Protein AF-A0A6N1XHK0-F1 (afdb_monomer_lite)

Foldseek 3Di:
DLVQLVVLLVVLLVVQQVVLVVVDDVLNVQCVVPVLVSSLVSCVVVVVVRVPSNVSSVVSVVVNVVVVCCCVVCVVVVVVVVVVVPD

Structure (mmCIF, N/CA/C/O backbone):
data_AF-A0A6N1XHK0-F1
#
_entry.id   AF-A0A6N1XHK0-F1
#
loop_
_atom_site.group_PDB
_atom_site.id
_atom_site.type_symbol
_atom_site.label_atom_id
_atom_site.label_alt_id
_atom_site.label_comp_id
_atom_site.label_asym_id
_atom_site.label_entity_id
_atom_site.label_seq_id
_atom_site.pdbx_PDB_ins_code
_atom_site.Cartn_x
_atom_site.Cartn_y
_atom_site.Cartn_z
_atom_site.occupancy
_atom_site.B_iso_or_equiv
_atom_site.auth_seq_id
_atom_site.auth_comp_id
_atom_site.auth_asym_id
_atom_site.auth_atom_id
_atom_site.pdbx_PDB_model_num
ATOM 1 N N . MET A 1 1 ? 13.418 -2.807 -3.493 1.00 53.47 1 MET A N 1
ATOM 2 C CA . MET A 1 1 ? 12.214 -1.951 -3.360 1.00 53.47 1 MET A CA 1
ATOM 3 C C . MET A 1 1 ? 10.916 -2.740 -3.440 1.00 53.47 1 MET A C 1
ATOM 5 O O . MET A 1 1 ? 10.102 -2.566 -2.550 1.00 53.47 1 MET A O 1
ATOM 9 N N . VAL A 1 2 ? 10.738 -3.645 -4.411 1.00 58.59 2 VAL A N 1
ATOM 10 C CA . VAL A 1 2 ? 9.541 -4.512 -4.491 1.00 58.59 2 VAL A CA 1
ATOM 11 C C . VAL A 1 2 ? 9.355 -5.384 -3.241 1.00 58.59 2 VAL A C 1
ATOM 13 O O . VAL A 1 2 ? 8.249 -5.466 -2.728 1.00 58.59 2 VAL A O 1
ATOM 16 N N . SER A 1 3 ? 10.429 -5.954 -2.684 1.00 69.69 3 SER A N 1
ATOM 17 C CA . SER A 1 3 ? 10.372 -6.719 -1.426 1.00 69.69 3 SER A CA 1
ATOM 18 C C . SER A 1 3 ? 9.925 -5.877 -0.226 1.00 69.69 3 SER A C 1
ATOM 20 O O . SER A 1 3 ? 9.089 -6.307 0.558 1.00 69.69 3 SER A O 1
ATOM 22 N N . VAL A 1 4 ? 10.437 -4.649 -0.113 1.00 69.31 4 VAL A N 1
ATOM 23 C CA . VAL A 1 4 ? 10.088 -3.704 0.960 1.00 69.31 4 VAL A CA 1
ATOM 24 C C . VAL A 1 4 ? 8.655 -3.186 0.796 1.00 69.31 4 VAL A C 1
ATOM 26 O O . VAL A 1 4 ? 7.902 -3.151 1.763 1.00 69.31 4 VAL A O 1
ATOM 29 N N . GLY A 1 5 ? 8.250 -2.833 -0.428 1.00 63.19 5 GLY A N 1
ATOM 30 C CA . GLY A 1 5 ? 6.884 -2.407 -0.745 1.00 63.19 5 GLY A CA 1
ATOM 31 C C . GLY A 1 5 ? 5.862 -3.528 -0.543 1.00 63.19 5 GLY A C 1
ATOM 32 O O . GLY A 1 5 ? 4.823 -3.306 0.070 1.00 63.19 5 GLY A O 1
ATOM 33 N N . GLY A 1 6 ? 6.191 -4.751 -0.968 1.00 68.94 6 GLY A N 1
ATOM 34 C CA . GLY A 1 6 ? 5.379 -5.947 -0.737 1.00 68.94 6 GLY A CA 1
ATOM 35 C C . GLY A 1 6 ? 5.242 -6.287 0.748 1.00 68.94 6 GLY A C 1
ATOM 36 O O . GLY A 1 6 ? 4.138 -6.563 1.209 1.00 68.94 6 GLY A O 1
ATOM 37 N N . ALA A 1 7 ? 6.327 -6.183 1.522 1.00 71.94 7 ALA A N 1
ATOM 38 C CA . ALA A 1 7 ? 6.284 -6.365 2.972 1.00 71.94 7 ALA A CA 1
ATOM 39 C C . ALA A 1 7 ? 5.418 -5.298 3.666 1.00 71.94 7 ALA A C 1
ATOM 41 O O . ALA A 1 7 ? 4.633 -5.634 4.549 1.00 71.94 7 ALA A O 1
ATOM 42 N N . LEU A 1 8 ? 5.500 -4.029 3.248 1.00 60.19 8 LEU A N 1
ATOM 43 C CA . LEU A 1 8 ? 4.658 -2.949 3.782 1.00 60.19 8 LEU A CA 1
ATOM 44 C C . LEU A 1 8 ? 3.171 -3.140 3.449 1.00 60.19 8 LEU A C 1
ATOM 46 O O . LEU A 1 8 ? 2.325 -2.885 4.307 1.00 60.19 8 LEU A O 1
ATOM 50 N N . LEU A 1 9 ? 2.854 -3.628 2.245 1.00 70.12 9 LEU A N 1
ATOM 51 C CA . LEU A 1 9 ? 1.488 -3.997 1.866 1.00 70.12 9 LEU A CA 1
ATOM 52 C C . LEU A 1 9 ? 0.971 -5.162 2.714 1.00 70.12 9 LEU A C 1
ATOM 54 O O . LEU A 1 9 ? -0.135 -5.074 3.235 1.00 70.12 9 LEU A O 1
ATOM 58 N N . LEU A 1 10 ? 1.776 -6.210 2.914 1.00 73.75 10 LEU A N 1
ATOM 59 C CA . LEU A 1 10 ? 1.419 -7.356 3.757 1.00 73.75 10 LEU A CA 1
ATOM 60 C C . LEU A 1 10 ? 1.191 -6.955 5.217 1.00 73.75 10 LEU A C 1
ATOM 62 O O . LEU A 1 10 ? 0.166 -7.309 5.792 1.00 73.75 10 LEU A O 1
ATOM 66 N N . VAL A 1 11 ? 2.101 -6.180 5.811 1.00 73.69 11 VAL A N 1
ATOM 67 C CA . VAL A 1 11 ? 1.971 -5.705 7.199 1.00 73.69 11 VAL A CA 1
ATOM 68 C C . VAL A 1 11 ? 0.736 -4.817 7.360 1.00 73.69 11 VAL A C 1
ATOM 70 O O . VAL A 1 11 ? -0.037 -4.998 8.301 1.00 73.69 11 VAL A O 1
ATOM 73 N N . GLY A 1 12 ? 0.505 -3.894 6.424 1.00 65.44 12 GLY A N 1
ATOM 74 C CA . GLY A 1 12 ? -0.683 -3.045 6.440 1.00 65.44 12 GLY A CA 1
ATOM 75 C C . GLY A 1 12 ? -1.983 -3.830 6.236 1.00 65.44 12 GLY A C 1
ATOM 76 O O . GLY A 1 12 ? -2.978 -3.543 6.901 1.00 65.44 12 GLY A O 1
ATOM 77 N N . TYR A 1 13 ? -1.974 -4.859 5.386 1.00 68.50 13 TYR A N 1
ATOM 78 C CA . TYR A 1 13 ? -3.110 -5.753 5.146 1.00 68.50 13 TYR A CA 1
ATOM 79 C C . TYR A 1 13 ? -3.449 -6.600 6.381 1.00 68.50 13 TYR A C 1
ATOM 81 O O . TYR A 1 13 ? -4.599 -6.630 6.814 1.00 68.50 13 TYR A O 1
ATOM 89 N N . VAL A 1 14 ? -2.446 -7.208 7.021 1.00 76.00 14 VAL A N 1
ATOM 90 C CA . VAL A 1 14 ? -2.624 -7.980 8.263 1.00 76.00 14 VAL A CA 1
ATOM 91 C C . VAL A 1 14 ? -3.089 -7.090 9.418 1.00 76.00 14 VAL A C 1
ATOM 93 O O . VAL A 1 14 ? -3.865 -7.541 10.252 1.00 76.00 14 VAL A O 1
ATOM 96 N N . GLY A 1 15 ? -2.675 -5.821 9.468 1.00 66.94 15 GLY A N 1
ATOM 97 C CA . GLY A 1 15 ? -3.157 -4.873 10.478 1.00 66.94 15 GLY A CA 1
ATOM 98 C C . GLY A 1 15 ? -4.591 -4.380 10.246 1.00 66.94 15 GLY A C 1
ATOM 99 O O . GLY A 1 15 ? -5.286 -4.042 11.201 1.00 66.94 15 GLY A O 1
ATOM 100 N N . THR A 1 16 ? -5.052 -4.334 8.994 1.00 66.06 16 THR A N 1
ATOM 101 C CA . THR A 1 16 ? -6.373 -3.786 8.626 1.00 66.06 16 THR A CA 1
ATOM 102 C C . THR A 1 16 ? -7.461 -4.847 8.511 1.00 66.06 16 THR A C 1
ATOM 104 O O . THR A 1 16 ? -8.617 -4.547 8.795 1.00 66.06 16 THR A O 1
ATOM 107 N N . LEU A 1 17 ? -7.122 -6.090 8.163 1.00 69.50 17 LEU A N 1
ATOM 108 C CA . LEU A 1 17 ? -8.081 -7.194 8.048 1.00 69.50 17 LEU A CA 1
ATOM 109 C C . LEU A 1 17 ? -8.822 -7.525 9.363 1.00 69.50 17 LEU A C 1
ATOM 111 O O . LEU A 1 17 ? -10.054 -7.540 9.338 1.00 69.50 17 LEU A O 1
ATOM 115 N N . PRO A 1 18 ? -8.143 -7.757 10.507 1.00 67.56 18 PRO A N 1
ATOM 116 C CA . PRO A 1 18 ? -8.808 -8.051 11.780 1.00 67.56 18 PRO A CA 1
ATOM 117 C C . PRO A 1 18 ? -9.627 -6.861 12.291 1.00 67.56 18 PRO A C 1
ATOM 119 O O . PRO A 1 18 ? -10.654 -7.042 12.937 1.00 67.56 18 PRO A O 1
ATOM 122 N N . ALA A 1 19 ? -9.192 -5.641 11.969 1.00 67.38 19 ALA A N 1
ATOM 123 C CA . ALA A 1 19 ? -9.891 -4.413 12.327 1.00 67.38 19 ALA A CA 1
ATOM 124 C C . ALA A 1 19 ? -11.156 -4.186 11.485 1.00 67.38 19 ALA A C 1
ATOM 126 O O . ALA A 1 19 ? -12.195 -3.787 11.997 1.00 67.38 19 ALA A O 1
ATOM 127 N N . ALA A 1 20 ? -11.111 -4.471 10.186 1.00 62.09 20 ALA A N 1
ATOM 128 C CA . ALA A 1 20 ? -12.290 -4.378 9.332 1.00 62.09 20 ALA A CA 1
ATOM 129 C C . ALA A 1 20 ? -13.334 -5.458 9.676 1.00 62.09 20 ALA A C 1
ATOM 131 O O . ALA A 1 20 ? -14.533 -5.203 9.565 1.00 62.09 20 ALA A O 1
ATOM 132 N N . LEU A 1 21 ? -12.880 -6.621 10.156 1.00 67.94 21 LEU A N 1
ATOM 133 C CA . LEU A 1 21 ? -13.717 -7.676 10.734 1.00 67.94 21 LEU A CA 1
ATOM 134 C C . LEU A 1 21 ? -14.469 -7.229 11.991 1.00 67.94 21 LEU A C 1
ATOM 136 O O . LEU A 1 21 ? -15.654 -7.528 12.131 1.00 67.94 21 LEU A O 1
ATOM 140 N N . SER A 1 22 ? -13.805 -6.500 12.892 1.00 68.44 22 SER A N 1
ATOM 141 C CA . SER A 1 22 ? -14.411 -6.039 14.147 1.00 68.44 22 SER A CA 1
ATOM 142 C C . SER A 1 22 ? -15.381 -4.863 13.969 1.00 68.44 22 SER A C 1
ATOM 144 O O . SER A 1 22 ? -16.242 -4.655 14.819 1.00 68.44 22 SER A O 1
ATOM 146 N N . PHE A 1 23 ? -15.308 -4.141 12.845 1.00 63.72 23 PHE A N 1
ATOM 147 C CA . PHE A 1 23 ? -16.196 -3.018 12.502 1.00 63.72 23 PHE A CA 1
ATOM 148 C C . PHE A 1 23 ? -17.455 -3.411 11.690 1.00 63.72 23 PHE A C 1
ATOM 150 O O . PHE A 1 23 ? -18.217 -2.538 11.266 1.00 63.72 23 PHE A O 1
ATOM 157 N N . GLY A 1 24 ? -17.710 -4.710 11.486 1.00 65.81 24 GLY A N 1
ATOM 158 C CA . GLY A 1 24 ? -18.948 -5.234 10.894 1.00 65.81 24 GLY A CA 1
ATOM 159 C C . GLY A 1 24 ? -18.948 -5.402 9.363 1.00 65.81 24 GLY A C 1
ATOM 160 O O . GLY A 1 24 ? -18.088 -4.900 8.638 1.00 65.81 24 GLY A O 1
ATOM 161 N N . TRP A 1 25 ? -19.966 -6.113 8.852 1.00 59.44 25 TRP A N 1
ATOM 162 C CA . TRP A 1 25 ? -20.080 -6.595 7.456 1.00 59.44 25 TRP A CA 1
ATOM 163 C C . TRP A 1 25 ? -19.834 -5.520 6.381 1.00 59.44 25 TRP A C 1
ATOM 165 O O . TRP A 1 25 ? -19.238 -5.795 5.341 1.00 59.44 25 TRP A O 1
ATOM 175 N N . ARG A 1 26 ? -20.246 -4.272 6.635 1.00 62.59 26 ARG A N 1
ATOM 176 C CA . ARG A 1 26 ? -20.191 -3.182 5.646 1.00 62.59 26 ARG A CA 1
ATOM 177 C C . ARG A 1 26 ? -18.773 -2.644 5.414 1.00 62.59 26 ARG A C 1
ATOM 179 O O . ARG A 1 26 ? -18.540 -1.998 4.396 1.00 62.59 26 ARG A O 1
ATOM 186 N N . SER A 1 27 ? -17.847 -2.936 6.327 1.00 60.88 27 SER A N 1
ATOM 187 C CA . SER A 1 27 ? -16.437 -2.543 6.243 1.00 60.88 27 SER A CA 1
ATOM 188 C C . SER A 1 27 ? -15.548 -3.657 5.689 1.00 60.88 27 SER A C 1
ATOM 190 O O . SER A 1 27 ? -14.604 -3.362 4.960 1.00 60.88 27 SER A O 1
ATOM 192 N N . TRP A 1 28 ? -15.850 -4.930 5.971 1.00 62.62 28 TRP A N 1
ATOM 193 C CA . TRP A 1 28 ? -14.988 -6.035 5.534 1.00 62.62 28 TRP A CA 1
ATOM 194 C C . TRP A 1 28 ? -15.215 -6.478 4.080 1.00 62.62 28 TRP A C 1
ATOM 196 O O . TRP A 1 28 ? -14.264 -6.848 3.398 1.00 62.62 28 TRP A O 1
ATOM 206 N N . VAL A 1 29 ? -16.438 -6.354 3.554 1.00 66.25 29 VAL A N 1
ATOM 207 C CA . VAL A 1 29 ? -16.770 -6.695 2.153 1.00 66.25 29 VAL A CA 1
ATOM 208 C C . VAL A 1 29 ? -15.901 -5.951 1.119 1.00 66.25 29 VAL A C 1
ATOM 210 O O . VAL A 1 29 ? -15.299 -6.616 0.274 1.00 66.25 29 VAL A O 1
ATOM 213 N N . PRO A 1 30 ? -15.757 -4.611 1.160 1.00 62.22 30 PRO A N 1
ATOM 214 C CA . PRO A 1 30 ? -14.883 -3.906 0.218 1.00 62.22 30 PRO A CA 1
ATOM 215 C C . PRO A 1 30 ? -13.388 -4.218 0.414 1.00 62.22 30 PRO A C 1
ATOM 217 O O . PRO A 1 30 ? -12.634 -4.182 -0.557 1.00 62.22 30 PRO A O 1
ATOM 220 N N . VAL A 1 31 ? -12.956 -4.567 1.634 1.00 61.16 31 VAL A N 1
ATOM 221 C CA . VAL A 1 31 ? -11.580 -5.019 1.933 1.00 61.16 31 VAL A CA 1
ATOM 222 C C . VAL A 1 31 ? -11.270 -6.366 1.274 1.00 61.16 31 VAL A C 1
ATOM 224 O O . VAL A 1 31 ? -10.157 -6.566 0.789 1.00 61.16 31 VAL A O 1
ATOM 227 N N . LEU A 1 32 ? -12.254 -7.263 1.218 1.00 63.12 32 LEU A N 1
ATOM 228 C CA . LEU A 1 32 ? -12.131 -8.580 0.592 1.00 63.12 32 LEU A CA 1
ATOM 229 C C . LEU A 1 32 ? -12.250 -8.518 -0.937 1.00 63.12 32 LEU A C 1
ATOM 231 O O . LEU A 1 32 ? -11.505 -9.197 -1.638 1.00 63.12 32 LEU A O 1
ATOM 235 N N . LEU A 1 33 ? -13.161 -7.686 -1.453 1.00 65.31 33 LEU A N 1
ATOM 236 C CA . LEU A 1 33 ? -13.392 -7.531 -2.894 1.00 65.31 33 LEU A CA 1
ATOM 237 C C . LEU A 1 33 ? -12.252 -6.804 -3.607 1.00 65.31 33 LEU A C 1
ATOM 239 O O . LEU A 1 33 ? -11.953 -7.117 -4.757 1.00 65.31 33 LEU A O 1
ATOM 243 N N . VAL A 1 34 ? -11.627 -5.826 -2.946 1.00 71.50 34 VAL A N 1
ATOM 244 C CA . VAL A 1 34 ? -10.537 -5.046 -3.536 1.00 71.50 34 VAL A CA 1
ATOM 245 C C . VAL A 1 34 ? -9.347 -5.039 -2.574 1.00 71.50 34 VAL A C 1
ATOM 247 O O . VAL A 1 34 ? -9.204 -4.104 -1.785 1.00 71.50 34 VAL A O 1
ATOM 250 N N . PRO A 1 35 ? -8.463 -6.054 -2.635 1.00 61.69 35 PRO A N 1
ATOM 251 C CA . PRO A 1 35 ? -7.450 -6.309 -1.60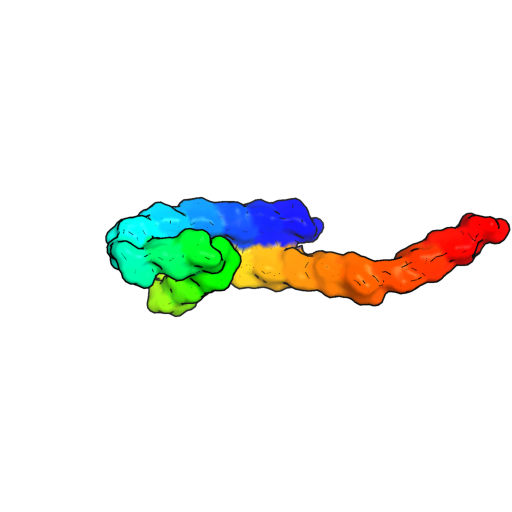5 1.00 61.69 35 PRO A CA 1
ATOM 252 C C . PRO A 1 35 ? -6.424 -5.187 -1.415 1.00 61.69 35 PRO A C 1
ATOM 254 O O . PRO A 1 35 ? -5.733 -5.157 -0.404 1.00 61.69 35 PRO A O 1
ATOM 257 N N . VAL A 1 36 ? -6.331 -4.244 -2.355 1.00 66.38 36 VAL A N 1
ATOM 258 C CA . VAL A 1 36 ? -5.457 -3.068 -2.249 1.00 66.38 36 VAL A CA 1
ATOM 259 C C . VAL A 1 36 ? -6.251 -1.804 -1.913 1.00 66.38 36 VAL A C 1
ATOM 261 O O . VAL A 1 36 ? -5.914 -1.096 -0.968 1.00 66.38 36 VAL A O 1
ATOM 264 N N . ALA A 1 37 ? -7.332 -1.516 -2.643 1.00 70.12 37 ALA A N 1
ATOM 265 C CA . ALA A 1 37 ? -8.099 -0.285 -2.440 1.00 70.12 37 ALA A CA 1
ATOM 266 C C . ALA A 1 37 ? -8.982 -0.323 -1.182 1.00 70.12 37 ALA A C 1
ATOM 268 O O . ALA A 1 37 ? -9.179 0.709 -0.545 1.00 70.12 37 ALA A O 1
ATOM 269 N N . GLY A 1 38 ? -9.489 -1.492 -0.792 1.00 72.56 38 GLY A N 1
ATOM 270 C CA . GLY A 1 38 ? -10.354 -1.670 0.372 1.00 72.56 38 GLY A CA 1
ATOM 271 C C . GLY A 1 38 ?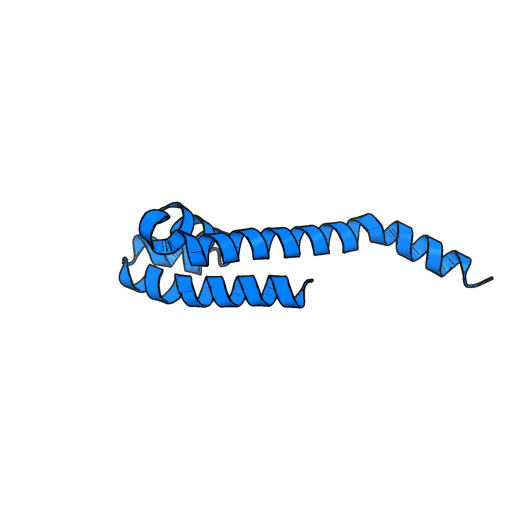 -9.660 -1.369 1.707 1.00 72.56 38 GLY A C 1
ATOM 272 O O . GLY A 1 38 ? -10.179 -0.550 2.467 1.00 72.56 38 GLY A O 1
ATOM 273 N N . PRO A 1 39 ? -8.470 -1.936 1.994 1.00 70.44 39 PRO A N 1
ATOM 274 C CA . PRO A 1 39 ? -7.686 -1.576 3.179 1.00 70.44 39 PRO A CA 1
ATOM 275 C C . PRO A 1 39 ? -7.314 -0.092 3.235 1.00 70.44 39 PRO A C 1
ATOM 277 O O . PRO A 1 39 ? -7.360 0.528 4.300 1.00 70.44 39 PRO A O 1
ATOM 280 N N . VAL A 1 40 ? -6.966 0.494 2.083 1.00 72.50 40 VAL A N 1
ATOM 281 C CA . VAL A 1 40 ? -6.639 1.922 1.962 1.00 72.50 40 VAL A CA 1
ATOM 282 C C . VAL A 1 40 ? -7.872 2.772 2.271 1.00 72.50 40 VAL A C 1
ATOM 284 O O . VAL A 1 40 ? -7.794 3.681 3.095 1.00 72.50 40 VAL A O 1
ATOM 287 N N . TRP A 1 41 ? -9.029 2.441 1.694 1.00 73.06 41 TRP A N 1
ATOM 288 C CA . TRP A 1 41 ? -10.297 3.127 1.951 1.00 73.06 41 TRP A CA 1
ATOM 289 C C . TRP A 1 41 ? -10.719 3.036 3.423 1.00 73.06 41 TRP A C 1
ATOM 291 O O . TRP A 1 41 ? -11.068 4.054 4.025 1.00 73.06 41 TRP A O 1
ATOM 301 N N . PHE A 1 42 ? -10.623 1.849 4.029 1.00 74.06 42 PHE A N 1
ATOM 302 C CA . PHE A 1 42 ? -10.940 1.637 5.443 1.00 74.06 42 PHE A CA 1
ATOM 303 C C . PHE A 1 42 ? -10.041 2.477 6.361 1.00 74.06 42 PHE A C 1
ATOM 305 O O . PHE A 1 42 ? -10.537 3.160 7.262 1.00 74.06 42 PHE A O 1
ATOM 312 N N . SER A 1 43 ? -8.734 2.484 6.083 1.00 74.12 43 SER A N 1
ATOM 313 C CA . SER A 1 43 ? -7.744 3.243 6.855 1.00 74.12 43 SER A CA 1
ATOM 314 C C . SER A 1 43 ? -7.933 4.756 6.718 1.00 74.12 43 SER A C 1
ATOM 316 O O . SER A 1 43 ? -7.765 5.482 7.695 1.00 74.12 43 SER A O 1
ATOM 318 N N . VAL A 1 44 ? -8.316 5.244 5.532 1.00 74.25 44 VAL A N 1
ATOM 319 C CA . VAL A 1 44 ? -8.644 6.663 5.298 1.00 74.25 44 VAL A CA 1
ATOM 320 C C . VAL A 1 44 ? -9.931 7.064 6.028 1.00 74.25 44 VAL A C 1
ATOM 322 O O . VAL A 1 44 ? -9.982 8.137 6.629 1.00 74.25 44 VAL A O 1
ATOM 325 N N . ARG A 1 45 ? -10.954 6.199 6.048 1.00 77.44 45 ARG A N 1
ATOM 326 C CA . ARG A 1 45 ? -12.214 6.438 6.780 1.00 77.44 45 ARG A CA 1
ATOM 327 C C . ARG A 1 45 ? -12.036 6.476 8.298 1.00 77.44 45 ARG A C 1
ATOM 329 O O . ARG A 1 45 ? -12.699 7.282 8.944 1.00 77.44 45 ARG A O 1
ATOM 336 N N . HIS A 1 46 ? -11.135 5.664 8.849 1.00 77.44 46 HIS A N 1
ATOM 337 C CA . HIS A 1 46 ? -10.873 5.571 10.293 1.00 77.44 46 HIS A CA 1
ATOM 338 C C . HIS A 1 46 ? -9.488 6.127 10.664 1.00 77.44 46 HIS A C 1
ATOM 340 O O . HIS A 1 46 ? -8.778 5.585 11.511 1.00 77.44 46 HIS A O 1
ATOM 346 N N . TRP A 1 47 ? -9.083 7.232 10.028 1.00 74.94 47 TRP A N 1
ATOM 347 C CA . TRP A 1 47 ? -7.715 7.758 10.117 1.00 74.94 47 TRP A CA 1
ATOM 348 C C . TRP A 1 47 ? -7.239 8.057 11.546 1.00 74.94 47 TRP A C 1
ATOM 350 O O . TRP A 1 47 ? -6.068 7.847 11.856 1.00 74.94 47 TRP A O 1
ATOM 360 N N . LYS A 1 48 ? -8.130 8.512 12.438 1.00 77.75 48 LYS A N 1
ATOM 361 C CA . LYS A 1 48 ? -7.782 8.794 13.843 1.00 77.75 48 LYS A CA 1
ATOM 362 C C . LYS A 1 48 ? -7.254 7.560 14.587 1.00 77.75 48 LYS A C 1
ATOM 364 O O . LYS A 1 48 ? -6.351 7.706 15.402 1.00 77.75 48 LYS A O 1
ATOM 369 N N . GLU A 1 49 ? -7.760 6.372 14.268 1.00 75.75 49 GLU A N 1
ATOM 370 C CA . GLU A 1 49 ? -7.391 5.106 14.920 1.00 75.75 49 GLU A CA 1
ATOM 371 C C . GLU A 1 49 ? -6.367 4.307 14.096 1.00 75.75 49 GLU A C 1
ATOM 373 O O . GLU A 1 49 ? -5.507 3.631 14.657 1.00 75.75 49 GLU A O 1
ATOM 378 N N . PHE A 1 50 ? -6.385 4.444 12.764 1.00 74.50 50 PHE A N 1
ATOM 379 C CA . PHE A 1 50 ? -5.599 3.613 11.840 1.00 74.50 50 PHE A CA 1
ATOM 380 C C . PHE A 1 50 ? -4.561 4.383 11.008 1.00 74.50 50 PHE A C 1
ATOM 382 O O . PHE A 1 50 ? -4.056 3.872 10.007 1.00 74.50 50 PHE A O 1
ATOM 389 N N . SER A 1 51 ? -4.168 5.593 11.421 1.00 77.06 51 SER A N 1
ATOM 390 C CA . SER A 1 51 ? -3.180 6.409 10.687 1.00 77.06 51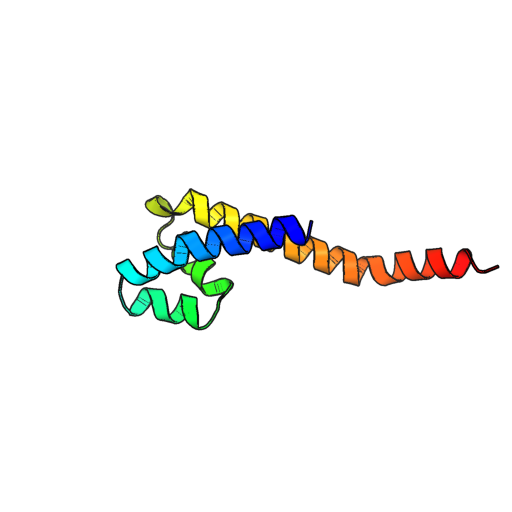 SER A CA 1
ATOM 391 C C . SER A 1 51 ? -1.829 5.714 10.468 1.00 77.06 51 SER A C 1
ATOM 393 O O . SER A 1 51 ? -1.175 5.949 9.453 1.00 77.06 51 SER A O 1
ATOM 395 N N . ARG A 1 52 ? -1.383 4.855 11.394 1.00 76.69 52 ARG A N 1
ATOM 396 C CA . ARG A 1 52 ? -0.098 4.142 11.287 1.00 76.69 52 ARG A CA 1
ATOM 397 C C . ARG A 1 52 ? -0.129 3.034 10.214 1.00 76.69 52 ARG A C 1
ATOM 399 O O . ARG A 1 52 ? 0.677 3.130 9.287 1.00 76.69 52 ARG A O 1
ATOM 406 N N . PRO A 1 53 ? -1.053 2.051 10.257 1.00 74.62 53 PRO A N 1
ATOM 407 C CA . PRO A 1 53 ? -1.202 1.072 9.175 1.00 74.62 53 PRO A CA 1
ATOM 408 C C . PRO A 1 53 ? -1.634 1.712 7.844 1.00 74.62 53 PRO A C 1
ATOM 410 O O . PRO A 1 53 ? -1.142 1.311 6.790 1.00 74.62 53 PRO A O 1
ATOM 413 N N . GLY A 1 54 ? -2.453 2.771 7.872 1.00 75.62 54 GLY A N 1
ATOM 414 C CA . GLY A 1 54 ? -2.829 3.522 6.670 1.00 75.62 54 GLY A CA 1
ATOM 415 C C . GLY A 1 54 ? -1.630 4.150 5.952 1.00 75.62 54 GLY A C 1
ATOM 416 O O . GLY A 1 54 ? -1.492 4.011 4.737 1.00 75.62 54 GLY A O 1
ATOM 417 N N . LYS A 1 55 ? -0.702 4.775 6.692 1.00 78.56 55 LYS A N 1
ATOM 418 C CA . LYS A 1 55 ? 0.551 5.296 6.114 1.00 78.56 55 LYS A CA 1
ATOM 419 C C . LYS A 1 55 ? 1.427 4.186 5.532 1.00 78.56 55 LYS A C 1
ATOM 421 O O . LYS A 1 55 ? 2.021 4.394 4.479 1.00 78.56 55 LYS A O 1
ATOM 426 N N . GLN A 1 56 ? 1.501 3.018 6.175 1.00 71.94 56 GLN A N 1
ATOM 427 C CA . GLN A 1 56 ? 2.273 1.878 5.659 1.00 71.94 56 GLN A CA 1
ATOM 428 C C . GLN A 1 56 ? 1.708 1.356 4.332 1.00 71.94 56 GLN A C 1
ATOM 430 O O . GLN A 1 56 ? 2.480 1.137 3.400 1.00 71.94 56 GLN A O 1
ATOM 435 N N . LEU A 1 57 ? 0.381 1.242 4.217 1.00 77.00 57 LEU A N 1
ATOM 436 C CA . LEU A 1 57 ? -0.303 0.883 2.969 1.00 77.00 57 LEU A CA 1
ATOM 437 C C . LEU A 1 57 ? -0.025 1.895 1.852 1.00 77.00 57 LEU A C 1
ATOM 439 O O . LEU A 1 57 ? 0.360 1.504 0.754 1.00 77.00 57 LEU A O 1
ATOM 443 N N . ILE A 1 58 ? -0.171 3.192 2.137 1.00 79.50 58 ILE A N 1
ATOM 444 C CA . ILE A 1 58 ? 0.025 4.262 1.146 1.00 79.50 58 ILE A CA 1
ATOM 445 C C . ILE A 1 58 ? 1.483 4.316 0.664 1.00 79.50 58 ILE A C 1
ATOM 447 O O . ILE A 1 58 ? 1.733 4.385 -0.540 1.00 79.50 58 ILE A O 1
ATOM 451 N N . ILE A 1 59 ? 2.455 4.250 1.580 1.00 82.56 59 ILE A N 1
ATOM 452 C CA . ILE A 1 59 ? 3.885 4.255 1.228 1.00 82.56 59 ILE A CA 1
ATOM 453 C C . ILE A 1 59 ? 4.261 2.973 0.477 1.00 82.56 59 ILE A C 1
ATOM 455 O O . ILE A 1 59 ? 4.960 3.041 -0.534 1.00 82.56 59 ILE A O 1
ATOM 459 N N . GLY A 1 60 ? 3.774 1.812 0.926 1.00 75.75 60 GLY A N 1
ATOM 460 C CA . GLY A 1 60 ? 3.982 0.539 0.238 1.00 75.75 60 GLY A CA 1
ATOM 461 C C . GLY A 1 60 ? 3.459 0.575 -1.199 1.00 75.75 60 GLY A C 1
ATOM 462 O O . GLY A 1 60 ? 4.173 0.178 -2.121 1.00 75.75 60 GLY A O 1
ATOM 463 N N . LEU A 1 61 ? 2.266 1.140 -1.406 1.00 82.50 61 LEU A N 1
ATOM 464 C CA . LEU A 1 61 ? 1.667 1.298 -2.729 1.00 82.50 61 LEU A CA 1
ATOM 465 C C . LEU A 1 61 ? 2.492 2.224 -3.631 1.00 82.50 61 LEU A C 1
ATOM 467 O O . LEU A 1 61 ? 2.755 1.873 -4.780 1.00 82.50 61 LEU A O 1
ATOM 471 N N . MET A 1 62 ? 2.953 3.365 -3.108 1.00 83.12 62 MET A N 1
ATOM 472 C CA . MET A 1 62 ? 3.827 4.278 -3.853 1.00 83.12 62 MET A CA 1
ATOM 473 C C . MET A 1 62 ? 5.137 3.608 -4.274 1.00 83.12 62 MET A C 1
ATOM 475 O O . MET A 1 62 ? 5.562 3.767 -5.415 1.00 83.12 62 MET A O 1
ATOM 479 N N . LEU A 1 63 ? 5.763 2.825 -3.392 1.00 81.31 63 LEU A N 1
ATOM 480 C CA . LEU A 1 63 ? 7.006 2.117 -3.708 1.00 81.31 63 LEU A CA 1
ATOM 481 C C . LEU A 1 63 ? 6.810 1.046 -4.787 1.00 81.31 63 LEU A C 1
ATOM 483 O O . LEU A 1 63 ? 7.675 0.887 -5.649 1.00 81.31 63 LEU A O 1
ATOM 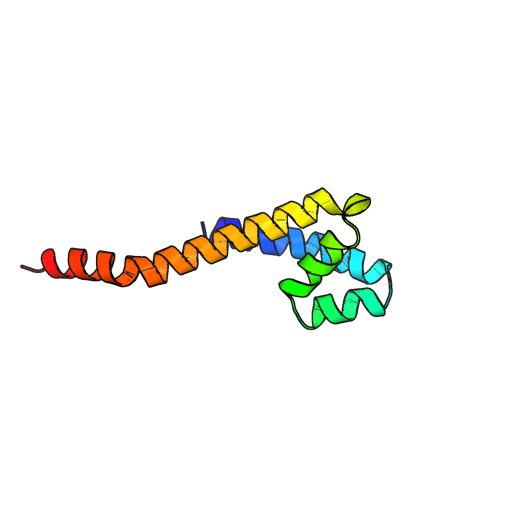487 N N . VAL A 1 64 ? 5.689 0.322 -4.763 1.00 79.12 64 VAL A N 1
ATOM 488 C CA . VAL A 1 64 ? 5.358 -0.662 -5.806 1.00 79.12 64 VAL A CA 1
ATOM 489 C C . VAL A 1 64 ? 5.065 0.033 -7.135 1.00 79.12 64 VAL A C 1
ATOM 491 O O . VAL A 1 64 ? 5.602 -0.381 -8.160 1.00 79.12 64 VAL A O 1
ATOM 494 N N . ALA A 1 65 ? 4.289 1.119 -7.123 1.00 82.19 65 ALA A N 1
ATOM 495 C CA . ALA A 1 65 ? 4.016 1.912 -8.318 1.00 82.19 65 ALA A CA 1
ATOM 496 C C . ALA A 1 65 ? 5.305 2.492 -8.921 1.00 82.19 65 ALA A C 1
ATOM 498 O O . ALA A 1 65 ? 5.516 2.388 -10.127 1.00 82.19 65 ALA A O 1
ATOM 499 N N . ALA A 1 66 ? 6.207 3.020 -8.089 1.00 80.50 66 ALA A N 1
ATOM 500 C CA . ALA A 1 66 ? 7.513 3.510 -8.521 1.00 80.50 66 ALA A CA 1
ATOM 501 C C . ALA A 1 66 ? 8.384 2.388 -9.102 1.00 80.50 66 ALA A C 1
ATOM 503 O O . ALA A 1 66 ? 9.031 2.582 -10.128 1.00 80.50 66 ALA A O 1
ATOM 504 N N . ALA A 1 67 ? 8.378 1.199 -8.494 1.00 78.50 67 ALA A N 1
ATOM 505 C CA . ALA A 1 67 ? 9.112 0.054 -9.020 1.00 78.50 67 ALA A CA 1
ATOM 506 C C . ALA A 1 67 ? 8.578 -0.399 -10.388 1.00 78.50 67 ALA A C 1
ATOM 508 O O . ALA A 1 67 ? 9.373 -0.678 -11.282 1.00 78.50 67 ALA A O 1
ATOM 509 N N . LEU A 1 68 ? 7.256 -0.430 -10.574 1.00 80.88 68 LEU A N 1
ATOM 510 C CA . LEU A 1 68 ? 6.636 -0.740 -11.865 1.00 80.88 68 LEU A CA 1
ATOM 511 C C . LEU A 1 68 ? 6.937 0.340 -12.908 1.00 80.88 68 LEU A C 1
ATOM 513 O O . LEU A 1 68 ? 7.303 0.010 -14.032 1.00 80.88 68 LEU A O 1
ATOM 517 N N . ALA A 1 69 ? 6.840 1.615 -12.531 1.00 83.25 69 ALA A N 1
ATOM 518 C CA . ALA A 1 69 ? 7.162 2.734 -13.409 1.00 83.25 69 ALA A CA 1
ATOM 519 C C . ALA A 1 69 ? 8.633 2.711 -13.844 1.00 83.25 69 ALA A C 1
ATOM 521 O O . ALA A 1 69 ? 8.925 2.933 -15.013 1.00 83.25 69 ALA A O 1
ATOM 522 N N . LEU A 1 70 ? 9.558 2.384 -12.939 1.00 81.19 70 LEU A N 1
ATOM 523 C CA . LEU A 1 70 ? 10.969 2.205 -13.279 1.00 81.19 70 LEU A CA 1
ATOM 524 C C . LEU A 1 70 ? 11.184 0.974 -14.162 1.00 81.19 70 LEU A C 1
ATOM 526 O O . LEU A 1 70 ? 11.924 1.055 -15.133 1.00 81.19 70 LEU A O 1
ATOM 530 N N . LEU A 1 71 ? 10.524 -0.148 -13.876 1.00 77.12 71 LEU A N 1
ATOM 531 C CA . LEU A 1 71 ? 10.685 -1.371 -14.661 1.00 77.12 71 LEU A CA 1
ATOM 532 C C . LEU A 1 71 ? 10.178 -1.206 -16.101 1.00 77.12 71 LEU A C 1
ATOM 534 O O . LEU A 1 71 ? 10.891 -1.534 -17.045 1.00 77.12 71 LEU A O 1
ATOM 538 N N . TYR A 1 72 ? 8.968 -0.672 -16.275 1.00 76.12 72 TYR A N 1
ATOM 539 C CA . TYR A 1 72 ? 8.358 -0.492 -17.595 1.00 76.12 72 TYR A CA 1
ATOM 540 C C . TYR A 1 72 ? 8.841 0.779 -18.306 1.00 76.12 72 TYR A C 1
ATOM 542 O O . TYR A 1 72 ? 8.980 0.778 -19.524 1.00 76.12 72 TYR A O 1
ATOM 550 N N . GLY A 1 73 ? 9.132 1.852 -17.566 1.00 78.44 73 GLY A N 1
ATOM 551 C CA . GLY A 1 73 ? 9.575 3.132 -18.125 1.00 78.44 73 GLY A CA 1
ATOM 552 C C . GLY A 1 73 ? 11.070 3.190 -18.431 1.00 78.44 73 GLY A C 1
ATOM 553 O O . GLY A 1 73 ? 11.460 3.765 -19.443 1.00 78.44 73 GLY A O 1
ATOM 554 N N . ALA A 1 74 ? 11.917 2.567 -17.605 1.00 71.00 74 ALA A N 1
ATOM 555 C CA . ALA A 1 74 ? 13.353 2.469 -17.876 1.00 71.00 74 ALA A CA 1
ATOM 556 C C . ALA A 1 74 ? 13.737 1.176 -18.614 1.00 71.00 74 ALA A C 1
ATOM 558 O O . ALA A 1 74 ? 14.892 1.024 -19.001 1.00 71.00 74 ALA A O 1
ATOM 559 N N . GLY A 1 75 ? 12.787 0.268 -18.869 1.00 68.31 75 GLY A N 1
ATOM 560 C CA . GLY A 1 75 ? 12.990 -0.937 -19.680 1.00 68.31 75 GLY A CA 1
ATOM 561 C C . GLY A 1 75 ? 13.704 -0.675 -21.017 1.00 68.31 75 GLY A C 1
ATOM 562 O O . GLY A 1 75 ? 14.730 -1.309 -21.260 1.00 68.31 75 GLY A O 1
ATOM 563 N N . PRO A 1 76 ? 13.269 0.301 -21.840 1.00 71.00 76 PRO A N 1
ATOM 564 C CA . PRO A 1 76 ? 13.964 0.662 -23.079 1.00 71.00 76 PRO A CA 1
ATOM 565 C C . PRO A 1 76 ? 15.407 1.123 -22.837 1.00 71.00 76 PRO A C 1
ATOM 567 O O . PRO A 1 76 ? 16.317 0.723 -23.554 1.00 71.00 76 PRO A O 1
ATOM 570 N N . TYR A 1 77 ? 15.632 1.897 -21.771 1.00 69.75 77 TYR A N 1
ATOM 571 C CA . TYR A 1 77 ? 16.953 2.411 -21.401 1.00 69.75 77 TYR A CA 1
ATOM 572 C C . TYR A 1 77 ? 17.920 1.290 -20.991 1.00 69.75 77 TYR A C 1
ATOM 574 O O . TYR A 1 77 ? 19.101 1.318 -21.337 1.00 69.75 77 TYR A O 1
ATOM 582 N N . PHE A 1 78 ? 17.428 0.278 -20.271 1.00 67.50 78 PHE A N 1
ATOM 583 C CA . PHE A 1 78 ? 18.217 -0.904 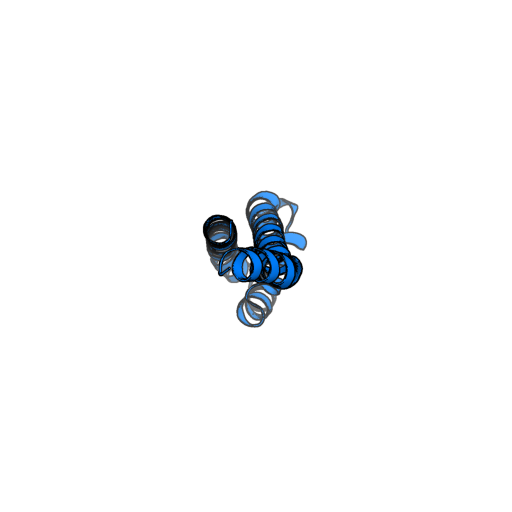-19.922 1.00 67.50 78 PHE A CA 1
ATOM 584 C C . PHE A 1 78 ? 18.478 -1.806 -21.136 1.00 67.50 78 PHE A C 1
ATOM 586 O O . PHE A 1 78 ? 19.584 -2.331 -21.268 1.00 67.50 78 PHE A O 1
ATOM 593 N N . VAL A 1 79 ? 17.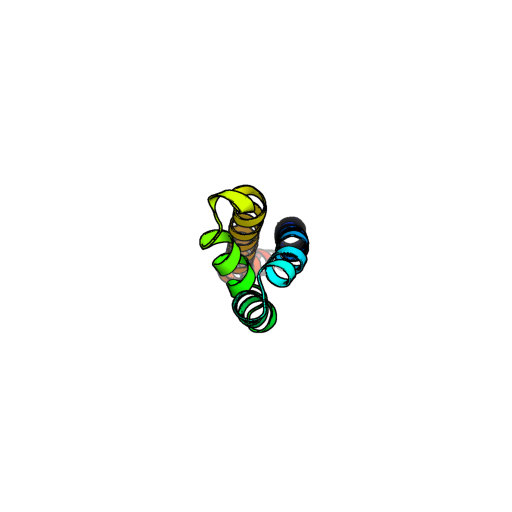500 -1.955 -22.036 1.00 72.75 79 VAL A N 1
ATOM 594 C CA . VAL A 1 79 ? 17.648 -2.721 -23.285 1.00 72.75 79 VAL A CA 1
ATOM 595 C C . VAL A 1 79 ? 18.696 -2.086 -24.200 1.00 72.75 79 VAL A C 1
ATOM 597 O O . VAL A 1 79 ? 19.579 -2.803 -24.670 1.00 72.75 79 VAL A O 1
ATOM 600 N N . ASP A 1 80 ? 18.678 -0.761 -24.375 1.00 72.19 80 ASP A N 1
ATOM 601 C CA . ASP A 1 80 ? 19.683 -0.044 -25.173 1.00 72.19 80 ASP A CA 1
ATOM 602 C C . ASP A 1 80 ? 21.100 -0.254 -24.627 1.00 72.19 80 ASP A C 1
ATOM 604 O O . ASP A 1 80 ? 22.027 -0.558 -25.378 1.00 72.19 80 ASP A O 1
ATOM 608 N N . ARG A 1 81 ? 21.281 -0.169 -23.302 1.00 71.31 81 ARG A N 1
ATOM 609 C CA . ARG A 1 81 ? 22.595 -0.375 -22.670 1.00 71.31 81 ARG A CA 1
ATOM 610 C C . ARG A 1 81 ? 23.097 -1.816 -22.796 1.00 71.31 81 ARG A C 1
ATOM 612 O O . ARG A 1 81 ? 24.298 -2.012 -22.983 1.00 71.31 81 ARG A O 1
ATOM 619 N N . MET A 1 82 ? 22.211 -2.811 -22.731 1.00 66.50 82 MET A N 1
ATOM 620 C CA . MET A 1 82 ? 22.580 -4.214 -22.959 1.00 66.50 82 MET A CA 1
ATOM 621 C C . MET A 1 82 ? 22.926 -4.479 -24.428 1.00 66.50 82 MET A C 1
ATOM 623 O O . MET A 1 82 ? 23.924 -5.140 -24.700 1.00 66.50 82 MET A O 1
ATOM 627 N N . ALA A 1 83 ? 22.171 -3.913 -25.374 1.00 68.19 83 ALA A N 1
ATOM 628 C CA . ALA A 1 83 ? 22.434 -4.058 -26.806 1.00 68.19 83 ALA A CA 1
ATOM 629 C C . ALA A 1 83 ? 23.773 -3.426 -27.226 1.00 68.19 83 ALA A C 1
ATOM 631 O O . ALA A 1 83 ? 24.479 -3.972 -28.074 1.00 68.19 83 ALA A O 1
ATOM 632 N N . THR A 1 84 ? 24.170 -2.312 -26.603 1.00 63.66 84 THR A N 1
ATOM 633 C CA . THR A 1 84 ? 25.475 -1.682 -26.863 1.00 63.66 84 THR A CA 1
ATOM 634 C C . THR A 1 84 ? 26.676 -2.458 -26.313 1.00 63.66 84 THR A C 1
ATOM 636 O O . THR A 1 84 ? 27.788 -2.225 -26.773 1.00 63.66 84 THR A O 1
ATOM 639 N N . GLY A 1 85 ? 26.474 -3.378 -25.362 1.00 57.53 85 GLY A N 1
ATOM 640 C CA . GLY A 1 85 ? 27.541 -4.201 -24.775 1.00 57.53 85 GLY A CA 1
ATOM 641 C C . GLY A 1 85 ? 27.850 -5.502 -25.530 1.00 57.53 85 GLY A C 1
ATOM 642 O O . GLY A 1 85 ? 28.756 -6.220 -25.125 1.00 57.53 85 GLY A O 1
ATOM 643 N N . VAL A 1 86 ? 27.104 -5.819 -26.598 1.00 54.78 86 VAL A N 1
ATOM 644 C CA . VAL A 1 86 ? 27.239 -7.056 -27.404 1.00 54.78 86 VAL A CA 1
ATOM 645 C C . VAL A 1 86 ? 28.003 -6.807 -28.723 1.00 54.78 86 VAL A C 1
ATOM 647 O O . VAL A 1 86 ? 27.900 -7.584 -29.667 1.00 54.78 86 VAL A O 1
ATOM 650 N N . LYS A 1 87 ? 28.779 -5.722 -28.819 1.00 47.94 87 LYS A N 1
ATOM 651 C CA . LYS A 1 87 ? 29.695 -5.482 -29.947 1.00 47.94 87 LYS A CA 1
ATOM 652 C C . LYS A 1 87 ? 31.133 -5.799 -29.582 1.00 47.94 87 LYS A C 1
ATOM 654 O O . LYS A 1 87 ? 31.559 -5.359 -28.494 1.00 47.94 87 LYS A O 1
#

Sequence (87 aa):
MVSVGGALLLVGYVGTLPAALSFGWRSWVPVLLVPVAGPVWFSVRHWKEFSRPGKQLIIGLMLVAAALALLYGAGPYFVDRMATGVK

Secondary structure (DSSP, 8-state):
-HHHHHHHHHHHHHHHHHHHHHT-HHHHHHHHHSTTHHHHHHHHHTHHHHHHHHHHHHHHHHHHHHHHHHHHHSHHHHHHHHHHT--

pLDDT: mean 70.65, std 7.32, range [47.94, 83.25]

Radius of gyration: 17.58 Å; chains: 1; bounding box: 50×17×45 Å